Protein AF-A0A258E320-F1 (afdb_monomer)

Solvent-accessible surface area (backbone atoms only — not comparable to full-atom values): 3574 Å² total; per-residue (Å²): 132,87,80,80,73,81,66,61,64,51,57,50,51,22,52,50,22,46,49,48,22,53,51,22,50,55,52,20,52,51,26,48,78,70,68,35,57,70,60,17,50,52,27,46,51,54,18,51,53,20,48,50,54,26,48,52,55,67,57,69,77,74,82,81,129

pLDDT: mean 83.62, std 19.18, range [39.19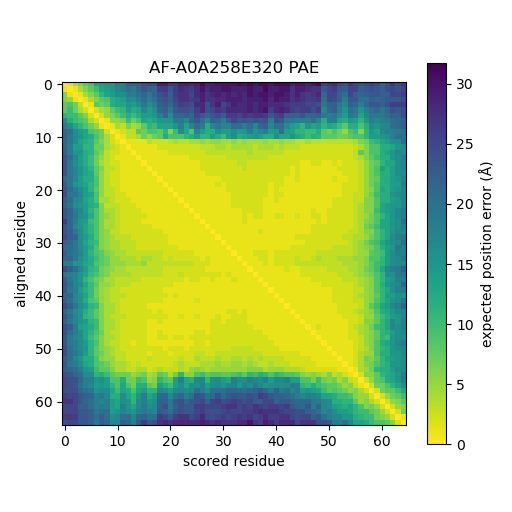, 98.69]

Mean predicted aligned error: 8.78 Å

Structure (mmCIF, N/CA/C/O backbone):
data_AF-A0A258E320-F1
#
_entry.id   AF-A0A258E320-F1
#
loop_
_atom_site.group_PDB
_atom_site.id
_atom_site.type_symbol
_atom_site.label_atom_id
_atom_site.label_alt_id
_atom_site.label_comp_id
_atom_site.label_asym_id
_atom_site.label_entity_id
_atom_site.label_seq_id
_atom_site.pdbx_PDB_ins_code
_atom_site.Cartn_x
_atom_site.Cartn_y
_atom_site.Cartn_z
_atom_site.occupancy
_atom_site.B_iso_or_equiv
_atom_site.auth_seq_id
_atom_site.auth_comp_id
_atom_site.auth_asym_id
_atom_site.auth_atom_id
_atom_site.pdbx_PDB_model_num
ATOM 1 N N . MET A 1 1 ? 30.384 9.055 -31.109 1.00 49.31 1 MET A N 1
ATOM 2 C CA . MET A 1 1 ? 29.832 9.173 -29.744 1.00 49.31 1 MET A CA 1
ATOM 3 C C . MET A 1 1 ? 28.809 8.063 -29.555 1.00 49.31 1 MET A C 1
ATOM 5 O O . MET A 1 1 ? 27.802 8.108 -30.252 1.00 49.31 1 MET A O 1
ATOM 9 N N . PRO A 1 2 ? 29.061 7.029 -28.736 1.00 48.16 2 PRO A N 1
ATOM 10 C CA . PRO A 1 2 ? 28.042 6.027 -28.451 1.00 48.16 2 PRO A CA 1
ATOM 11 C C . PRO A 1 2 ? 27.031 6.620 -27.460 1.00 48.16 2 PRO A C 1
ATOM 13 O O . PRO A 1 2 ? 27.399 7.025 -26.359 1.00 48.16 2 PRO A O 1
ATOM 16 N N . GLY A 1 3 ? 25.768 6.726 -27.877 1.00 53.38 3 GLY A N 1
ATOM 17 C CA . GLY A 1 3 ? 24.660 7.114 -27.007 1.00 53.38 3 GLY A CA 1
ATOM 18 C C . GLY A 1 3 ? 24.405 6.018 -25.976 1.00 53.38 3 GLY A C 1
ATOM 19 O O . GLY A 1 3 ? 23.950 4.933 -26.329 1.00 53.38 3 GLY A O 1
ATOM 20 N N . GLY A 1 4 ? 24.742 6.293 -24.716 1.00 52.72 4 GLY A N 1
ATOM 21 C CA . GLY A 1 4 ? 24.448 5.417 -23.585 1.00 52.72 4 GLY A CA 1
ATOM 22 C C . GLY A 1 4 ? 22.939 5.304 -23.371 1.00 52.72 4 GLY A C 1
ATOM 23 O O . GLY A 1 4 ? 22.250 6.301 -23.178 1.00 52.72 4 GLY A O 1
ATOM 24 N N . SER A 1 5 ? 22.444 4.074 -23.455 1.00 56.22 5 SER A N 1
ATOM 25 C CA . SER A 1 5 ? 21.042 3.672 -23.397 1.00 56.22 5 SER A CA 1
ATOM 26 C C . SER A 1 5 ? 20.252 4.253 -22.216 1.00 56.22 5 SER A C 1
ATOM 28 O O . SER A 1 5 ? 20.514 3.921 -21.063 1.00 56.22 5 SER A O 1
ATOM 30 N N . LEU A 1 6 ? 19.156 4.955 -22.519 1.00 57.84 6 LEU A N 1
ATOM 31 C CA . LEU A 1 6 ? 18.064 5.365 -21.609 1.00 57.84 6 LEU A CA 1
ATOM 32 C C . LEU A 1 6 ? 17.254 4.181 -21.019 1.00 57.84 6 LEU A C 1
ATOM 34 O O . LEU A 1 6 ? 16.117 4.342 -20.580 1.00 57.84 6 LEU A O 1
ATOM 38 N N . LYS A 1 7 ? 17.807 2.965 -21.055 1.00 57.28 7 LYS A N 1
ATOM 39 C CA . LYS A 1 7 ? 17.102 1.714 -20.745 1.00 57.28 7 LYS A CA 1
ATOM 40 C C . LYS A 1 7 ? 17.226 1.309 -19.270 1.00 57.28 7 LYS A C 1
ATOM 42 O O . LYS A 1 7 ? 16.397 0.549 -18.795 1.00 57.28 7 LYS A O 1
ATOM 47 N N . GLY A 1 8 ? 18.218 1.846 -18.549 1.00 58.62 8 GLY A N 1
ATOM 48 C CA . GLY A 1 8 ? 18.405 1.591 -17.113 1.00 58.62 8 GLY A CA 1
ATOM 49 C C . GLY A 1 8 ? 17.395 2.317 -16.216 1.00 58.62 8 GLY A C 1
ATOM 50 O O . GLY A 1 8 ? 16.864 1.714 -15.295 1.00 58.62 8 GLY A O 1
ATOM 51 N N . GLY A 1 9 ? 17.071 3.580 -16.524 1.00 62.41 9 GLY A N 1
ATOM 52 C CA . GLY A 1 9 ? 16.215 4.407 -15.658 1.00 62.41 9 GLY A CA 1
ATOM 53 C C . GLY A 1 9 ? 14.725 4.044 -15.672 1.00 62.41 9 GLY A C 1
ATOM 54 O O . GLY A 1 9 ? 14.035 4.300 -14.694 1.00 62.41 9 GLY A O 1
ATOM 55 N N . GLN A 1 10 ? 14.233 3.430 -16.754 1.00 68.06 10 GLN A N 1
ATOM 56 C CA . GLN A 1 10 ? 12.846 2.944 -16.846 1.00 68.06 10 GLN A CA 1
ATOM 57 C C . GLN A 1 10 ? 12.633 1.748 -15.903 1.00 68.06 10 GLN A C 1
ATOM 59 O O . GLN A 1 10 ? 11.829 1.824 -14.977 1.00 68.06 10 GLN A O 1
ATOM 64 N N . SER A 1 11 ? 13.498 0.731 -16.005 1.00 78.75 11 SER A N 1
ATOM 65 C CA . SER A 1 11 ? 13.457 -0.444 -15.122 1.00 78.75 11 SER A CA 1
ATO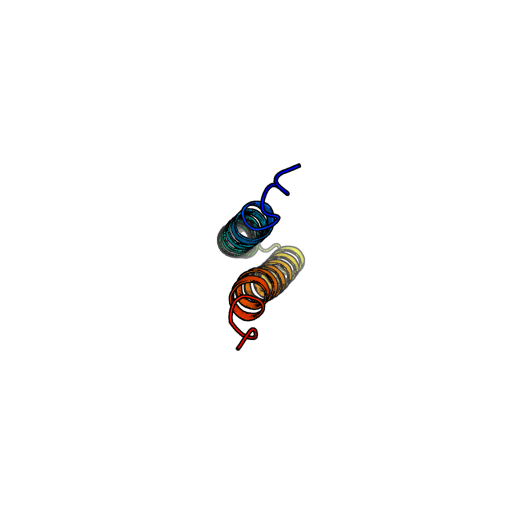M 66 C C . SER A 1 11 ? 13.588 -0.081 -13.636 1.00 78.75 11 SER A C 1
ATOM 68 O O . SER A 1 11 ? 12.888 -0.650 -12.804 1.00 78.75 11 SER A O 1
ATOM 70 N N . GLU A 1 12 ? 14.444 0.887 -13.293 1.00 87.44 12 GLU A N 1
ATOM 71 C CA . GLU A 1 12 ? 14.612 1.357 -11.911 1.00 87.44 12 GLU A CA 1
ATOM 72 C C . GLU A 1 12 ? 13.354 2.069 -11.384 1.00 87.44 12 GLU A C 1
ATOM 74 O O . GLU A 1 12 ? 12.940 1.849 -10.244 1.00 87.44 12 GLU A O 1
ATOM 79 N N . ALA A 1 13 ? 12.690 2.875 -12.221 1.00 88.75 13 ALA A N 1
ATOM 80 C CA . ALA A 1 13 ? 11.434 3.527 -11.861 1.00 88.75 13 ALA A CA 1
ATOM 81 C C . ALA A 1 13 ? 10.297 2.510 -11.654 1.00 88.75 13 ALA A C 1
ATOM 83 O O . ALA A 1 13 ? 9.517 2.648 -10.708 1.00 88.75 13 ALA A O 1
ATOM 84 N N . ALA A 1 14 ? 10.225 1.466 -12.485 1.00 90.00 14 ALA A N 1
ATOM 85 C CA . ALA A 1 14 ? 9.253 0.386 -12.331 1.00 90.00 14 ALA A CA 1
ATOM 86 C C . ALA A 1 14 ? 9.476 -0.423 -11.046 1.00 90.00 14 ALA A C 1
ATOM 88 O O . ALA A 1 14 ? 8.519 -0.706 -10.320 1.00 90.00 14 ALA A O 1
ATOM 89 N N . GLU A 1 15 ? 10.730 -0.760 -10.734 1.00 91.44 15 GLU A N 1
ATOM 90 C CA . GLU A 1 15 ? 11.101 -1.441 -9.490 1.00 91.44 15 GLU A CA 1
ATOM 91 C C . GLU A 1 15 ? 10.775 -0.587 -8.264 1.00 91.44 15 GLU A C 1
ATOM 93 O O . GLU A 1 15 ? 10.176 -1.076 -7.302 1.00 91.44 15 GLU A O 1
ATOM 98 N N . PHE A 1 16 ? 11.090 0.709 -8.316 1.00 94.50 16 PHE A N 1
ATOM 99 C CA . PHE A 1 16 ? 10.733 1.649 -7.261 1.00 94.50 16 PHE A CA 1
ATOM 100 C C . PHE A 1 16 ? 9.212 1.743 -7.076 1.00 94.50 16 PHE A C 1
ATOM 102 O O . PHE A 1 16 ? 8.718 1.673 -5.949 1.00 94.50 16 PHE A O 1
ATOM 109 N N . ALA A 1 17 ? 8.443 1.833 -8.163 1.00 95.31 17 ALA A N 1
ATOM 110 C CA . ALA A 1 17 ? 6.984 1.854 -8.105 1.00 95.31 17 ALA A CA 1
ATOM 111 C C . ALA A 1 17 ? 6.410 0.542 -7.528 1.00 95.31 17 ALA A C 1
ATOM 113 O O . ALA A 1 17 ? 5.507 0.575 -6.688 1.00 95.31 17 ALA A O 1
ATOM 114 N N . ALA A 1 18 ? 6.976 -0.615 -7.883 1.00 94.69 18 ALA A N 1
ATOM 115 C CA . ALA A 1 18 ? 6.599 -1.900 -7.292 1.00 94.69 18 ALA A CA 1
ATOM 116 C C . ALA A 1 18 ? 6.915 -1.961 -5.785 1.00 94.69 18 ALA A C 1
ATOM 118 O O . ALA A 1 18 ? 6.097 -2.443 -4.994 1.00 94.69 18 ALA A O 1
ATOM 119 N N . TYR A 1 19 ? 8.059 -1.415 -5.366 1.00 96.81 19 TYR A N 1
ATOM 120 C CA . TYR A 1 19 ? 8.419 -1.285 -3.955 1.00 96.81 19 TYR A CA 1
ATOM 121 C C . TYR A 1 19 ? 7.430 -0.393 -3.189 1.00 96.81 19 TYR A C 1
ATOM 123 O O . TYR A 1 19 ? 6.918 -0.796 -2.141 1.00 96.81 19 TYR A O 1
ATOM 131 N N . VAL A 1 20 ? 7.092 0.784 -3.727 1.00 97.62 20 VAL A N 1
ATOM 132 C CA . VAL A 1 20 ? 6.108 1.700 -3.123 1.00 97.62 20 VAL A CA 1
ATOM 133 C C . VAL A 1 20 ? 4.736 1.030 -3.004 1.00 97.62 20 VAL A C 1
ATOM 135 O O . VAL A 1 20 ? 4.077 1.151 -1.968 1.00 97.62 20 VAL A O 1
ATOM 138 N N . ALA A 1 21 ? 4.314 0.264 -4.013 1.00 98.00 21 ALA A N 1
ATOM 139 C CA . ALA A 1 21 ? 3.069 -0.499 -3.972 1.00 98.00 21 ALA A CA 1
ATOM 140 C C . ALA A 1 21 ? 3.033 -1.540 -2.838 1.00 98.00 21 ALA A C 1
ATOM 142 O O . ALA A 1 21 ? 1.995 -1.715 -2.193 1.00 98.00 21 ALA A O 1
ATOM 143 N N . ALA A 1 22 ? 4.148 -2.227 -2.580 1.00 97.94 22 ALA A N 1
ATOM 144 C CA . ALA A 1 22 ? 4.254 -3.182 -1.479 1.00 97.94 22 ALA A CA 1
ATOM 145 C C . ALA A 1 22 ? 4.271 -2.475 -0.113 1.00 97.94 22 ALA A C 1
ATOM 147 O O . ALA A 1 22 ? 3.526 -2.852 0.793 1.00 97.94 22 ALA A O 1
ATOM 148 N N . LEU A 1 23 ? 5.063 -1.407 0.021 1.00 98.50 23 LEU A N 1
ATOM 149 C CA . LEU A 1 23 ? 5.194 -0.646 1.265 1.00 98.50 23 LEU A CA 1
ATOM 150 C C . LEU A 1 23 ? 3.858 -0.035 1.709 1.00 98.50 23 LEU A C 1
ATOM 152 O O . LEU A 1 23 ? 3.456 -0.156 2.866 1.00 98.50 23 LEU A O 1
ATOM 156 N N . THR A 1 24 ? 3.146 0.599 0.781 1.00 98.44 24 THR A N 1
ATOM 157 C CA . THR A 1 24 ? 1.844 1.223 1.054 1.00 98.44 24 THR A CA 1
ATOM 158 C C . THR A 1 24 ? 0.780 0.207 1.475 1.00 98.44 24 THR A C 1
ATOM 160 O O . THR A 1 24 ? -0.045 0.521 2.333 1.00 98.44 24 THR A O 1
ATOM 163 N N . SER A 1 25 ? 0.833 -1.029 0.965 1.00 98.31 25 SER A N 1
ATOM 164 C CA . SER A 1 25 ? -0.028 -2.130 1.420 1.00 98.31 25 SER A CA 1
ATOM 165 C C . SER A 1 25 ? 0.207 -2.470 2.897 1.00 98.31 25 SER A C 1
ATOM 167 O O . SER A 1 25 ? -0.749 -2.538 3.673 1.00 98.31 25 SER A O 1
ATOM 169 N N . GLU A 1 26 ? 1.464 -2.629 3.321 1.00 98.44 26 GLU A N 1
ATOM 170 C CA . GLU A 1 26 ? 1.785 -2.931 4.724 1.00 98.44 26 GLU A CA 1
ATOM 171 C C . GLU A 1 26 ? 1.413 -1.774 5.661 1.00 98.44 26 GLU A C 1
ATOM 173 O O . GLU A 1 26 ? 0.778 -1.983 6.699 1.00 98.44 26 GLU A O 1
ATOM 178 N N . LEU A 1 27 ? 1.701 -0.533 5.261 1.00 98.56 27 LEU A N 1
ATOM 179 C CA . LEU A 1 27 ? 1.315 0.649 6.035 1.00 98.56 27 LEU A CA 1
ATOM 180 C C . LEU A 1 27 ? -0.207 0.806 6.131 1.00 98.56 27 LEU A C 1
ATOM 182 O O . LEU A 1 27 ? -0.717 1.216 7.171 1.00 98.56 27 LEU A O 1
ATOM 186 N N . SER A 1 28 ? -0.950 0.462 5.078 1.00 98.56 28 SER A N 1
ATOM 187 C CA . SER A 1 28 ? -2.413 0.526 5.081 1.00 98.56 28 SER A CA 1
ATOM 188 C C . SER A 1 28 ? -3.019 -0.481 6.071 1.00 98.56 28 SER A C 1
ATOM 190 O O . SER A 1 28 ? -3.987 -0.162 6.768 1.00 98.56 28 SER A O 1
ATOM 192 N N . LYS A 1 29 ? -2.425 -1.677 6.214 1.00 98.25 29 LYS A N 1
ATOM 193 C CA . LYS A 1 29 ? -2.810 -2.656 7.250 1.00 98.25 29 LYS A CA 1
ATOM 194 C C . LYS A 1 29 ? -2.543 -2.118 8.658 1.00 98.25 29 LYS A C 1
ATOM 196 O O . LYS A 1 29 ? -3.425 -2.199 9.512 1.00 98.25 29 LYS A O 1
ATOM 201 N N . LEU A 1 30 ? -1.373 -1.514 8.880 1.00 98.50 30 LEU A N 1
ATOM 202 C CA . LEU A 1 30 ? -1.015 -0.906 10.165 1.00 98.50 30 LEU A CA 1
ATOM 203 C C . LEU A 1 30 ? -1.936 0.279 10.508 1.00 98.50 30 LEU A C 1
ATOM 205 O O . LEU A 1 30 ? -2.455 0.389 11.615 1.00 98.50 30 LEU A O 1
ATOM 209 N N . ALA A 1 31 ? -2.237 1.146 9.543 1.00 98.56 31 ALA A N 1
ATOM 210 C CA . ALA A 1 31 ? -3.169 2.251 9.746 1.00 98.56 31 ALA A CA 1
ATOM 211 C C . ALA A 1 31 ? -4.568 1.748 10.156 1.00 98.56 31 ALA A C 1
ATOM 213 O O . ALA A 1 31 ? -5.182 2.312 11.065 1.00 98.56 31 ALA A O 1
ATOM 214 N N . ARG A 1 32 ? -5.049 0.641 9.566 1.00 98.06 32 ARG A N 1
ATOM 215 C CA . ARG A 1 32 ? -6.307 -0.005 9.983 1.00 98.06 32 ARG A CA 1
ATOM 216 C C . ARG A 1 32 ? -6.244 -0.542 11.411 1.00 98.06 32 ARG A C 1
ATOM 218 O O . ARG A 1 32 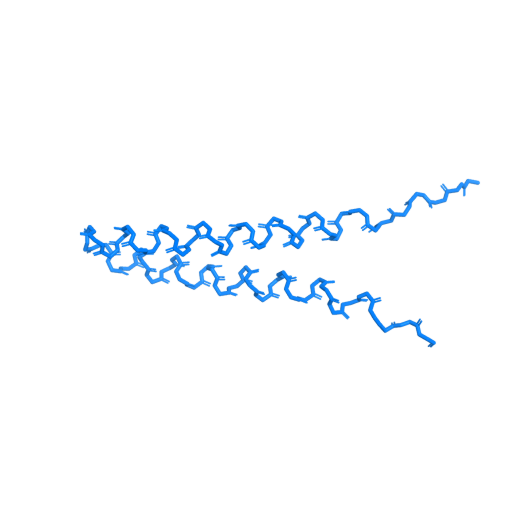? -7.196 -0.323 12.159 1.00 98.06 32 ARG A O 1
ATOM 225 N N . SER A 1 33 ? -5.145 -1.187 11.817 1.00 98.25 33 SER A N 1
ATOM 226 C CA . SER A 1 33 ? -5.006 -1.701 13.190 1.00 98.25 33 SER A CA 1
ATOM 227 C C . SER A 1 33 ? -4.999 -0.585 14.239 1.00 98.25 33 SER A C 1
ATOM 229 O O . SER A 1 33 ? -5.478 -0.789 15.352 1.00 98.25 33 SER A O 1
ATOM 231 N N . HIS A 1 34 ? -4.543 0.614 13.869 1.00 98.25 34 HIS A N 1
ATOM 232 C CA . HIS A 1 34 ? -4.564 1.811 14.716 1.00 98.25 34 HIS A CA 1
ATOM 233 C C . HIS A 1 34 ? -5.814 2.696 14.541 1.00 98.25 34 HIS A C 1
ATOM 235 O O . HIS A 1 34 ? -5.857 3.800 15.078 1.00 98.25 34 HIS A O 1
ATOM 241 N N . ARG A 1 35 ? -6.851 2.230 13.823 1.00 98.12 35 ARG A N 1
ATOM 242 C CA . ARG A 1 35 ? -8.099 2.979 13.544 1.00 98.12 35 ARG A CA 1
ATOM 243 C C . ARG A 1 35 ? -7.890 4.313 12.807 1.00 98.12 35 ARG A C 1
ATOM 245 O O . ARG A 1 35 ? -8.746 5.192 12.859 1.00 98.12 35 ARG A O 1
ATOM 252 N N . LEU A 1 36 ? -6.796 4.446 12.062 1.00 98.56 36 LEU A N 1
ATOM 253 C CA . LEU A 1 36 ? -6.499 5.600 11.212 1.00 98.56 36 LEU A CA 1
ATOM 254 C C . LEU A 1 36 ? -7.112 5.394 9.818 1.00 98.56 36 LEU A C 1
ATOM 256 O O . LEU A 1 36 ? -6.403 5.213 8.829 1.00 98.56 36 LEU A O 1
ATOM 260 N N . SER A 1 37 ? -8.444 5.373 9.737 1.00 97.31 37 SER A N 1
ATOM 261 C CA . SER A 1 37 ? -9.190 4.986 8.527 1.00 97.31 37 SER A CA 1
ATOM 262 C C . SER A 1 37 ? -8.871 5.849 7.301 1.00 97.31 37 SER A C 1
ATOM 264 O O . SER A 1 37 ? -8.613 5.306 6.229 1.00 97.31 37 SER A O 1
ATOM 266 N N . THR A 1 38 ? -8.819 7.175 7.457 1.00 98.31 38 THR A N 1
ATOM 267 C CA . THR A 1 38 ? -8.473 8.098 6.361 1.00 98.31 38 THR A CA 1
ATOM 268 C C . THR A 1 38 ? -7.057 7.854 5.842 1.00 98.31 38 THR A C 1
ATOM 270 O O . THR A 1 38 ? -6.841 7.811 4.635 1.00 98.31 38 THR A O 1
ATOM 273 N N . LEU A 1 39 ? -6.090 7.6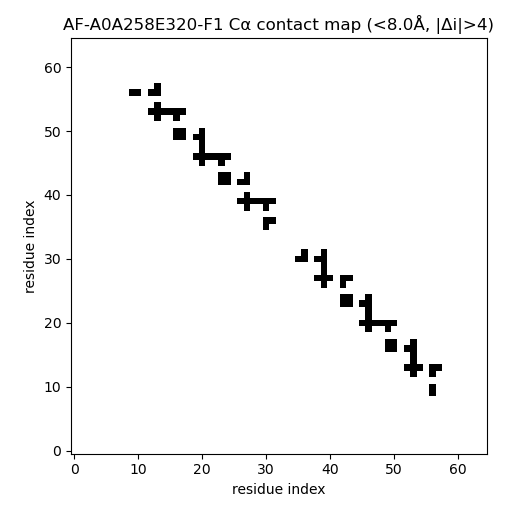36 6.739 1.00 98.50 39 LEU A N 1
ATOM 274 C CA . LEU A 1 39 ? -4.713 7.333 6.348 1.00 98.50 39 LEU A CA 1
ATOM 275 C C . LEU A 1 39 ? -4.625 5.985 5.622 1.00 98.50 39 LEU A C 1
ATOM 277 O O . LEU A 1 39 ? -3.963 5.887 4.593 1.00 98.50 39 LEU A O 1
A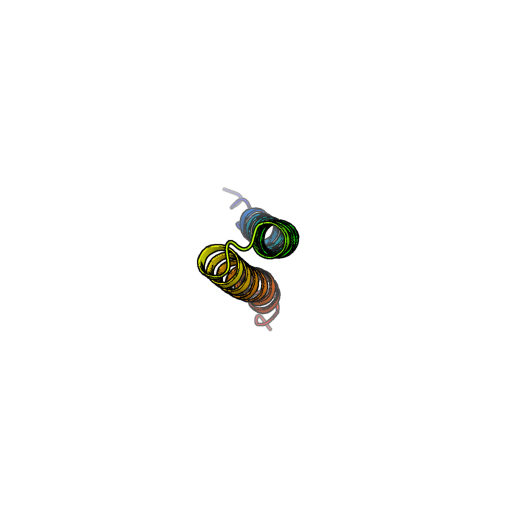TOM 281 N N . ALA A 1 40 ? -5.323 4.960 6.119 1.00 98.62 40 ALA A N 1
ATOM 282 C CA . ALA A 1 40 ? -5.357 3.651 5.476 1.00 98.62 40 ALA A CA 1
ATOM 283 C C . ALA A 1 40 ? -5.897 3.732 4.041 1.00 98.62 40 ALA A C 1
ATOM 285 O O . ALA A 1 40 ? -5.330 3.110 3.142 1.00 98.62 40 ALA A O 1
ATOM 286 N N . TYR A 1 41 ? -6.948 4.529 3.836 1.00 98.31 41 TYR A N 1
ATOM 287 C CA . TYR A 1 41 ? -7.524 4.787 2.520 1.00 98.31 41 TYR A CA 1
ATOM 288 C C . TYR A 1 41 ? -6.531 5.486 1.580 1.00 98.31 41 TYR A C 1
ATOM 290 O O . TYR A 1 41 ? -6.322 5.030 0.460 1.00 98.31 41 TYR A O 1
ATOM 298 N N . LEU A 1 42 ? -5.864 6.550 2.043 1.00 98.69 42 LEU A N 1
ATOM 299 C CA . LEU A 1 42 ? -4.865 7.264 1.238 1.00 98.69 42 LEU A CA 1
ATOM 300 C C . LEU A 1 42 ? -3.692 6.361 0.836 1.00 98.69 42 LEU A C 1
ATOM 302 O O . LEU A 1 42 ? -3.239 6.412 -0.304 1.00 98.69 42 LEU A O 1
ATOM 306 N N . LEU A 1 43 ? -3.227 5.508 1.750 1.00 98.62 43 LEU A N 1
ATOM 307 C CA . LEU A 1 43 ? -2.164 4.542 1.473 1.00 98.62 43 LEU A CA 1
ATOM 308 C C . LEU A 1 43 ? -2.601 3.492 0.448 1.00 98.62 43 LEU A C 1
ATOM 310 O O . LEU A 1 43 ? -1.827 3.130 -0.43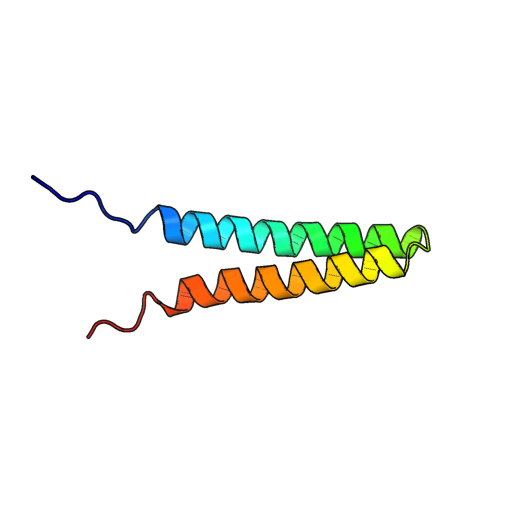0 1.00 98.62 43 LEU A O 1
ATOM 314 N N . GLU A 1 44 ? -3.844 3.025 0.519 1.00 98.44 44 GLU A N 1
ATOM 315 C CA . GLU A 1 44 ? -4.372 2.076 -0.461 1.00 98.44 44 GLU A CA 1
ATOM 316 C C . GLU A 1 44 ? -4.478 2.695 -1.857 1.00 98.44 44 GLU A C 1
ATOM 318 O O . GLU A 1 44 ? -4.073 2.064 -2.836 1.00 98.44 44 GLU A O 1
ATOM 323 N N . MET A 1 45 ? -4.923 3.953 -1.935 1.00 98.25 45 MET A N 1
ATOM 324 C CA . MET A 1 45 ? -4.934 4.715 -3.181 1.00 98.25 45 MET A CA 1
ATOM 325 C C . MET A 1 45 ? -3.526 4.918 -3.743 1.00 98.25 45 MET A C 1
ATOM 327 O O . MET A 1 45 ? -3.287 4.603 -4.905 1.00 98.25 45 MET A O 1
ATOM 331 N N . ALA A 1 46 ? -2.570 5.352 -2.919 1.00 97.81 46 ALA A N 1
ATOM 332 C CA . ALA A 1 46 ? -1.178 5.508 -3.339 1.00 97.81 46 ALA A CA 1
ATOM 333 C C . ALA A 1 46 ? -0.573 4.185 -3.845 1.00 97.81 46 ALA A C 1
ATOM 335 O O . ALA A 1 46 ? 0.166 4.166 -4.828 1.00 97.81 46 ALA A O 1
ATOM 336 N N . GLY A 1 47 ? -0.921 3.061 -3.213 1.00 97.88 47 GLY A N 1
ATOM 337 C CA . GLY A 1 47 ? -0.493 1.739 -3.659 1.00 97.88 47 GLY A CA 1
ATOM 338 C C . GLY A 1 47 ? -1.106 1.307 -4.991 1.00 97.88 47 GLY A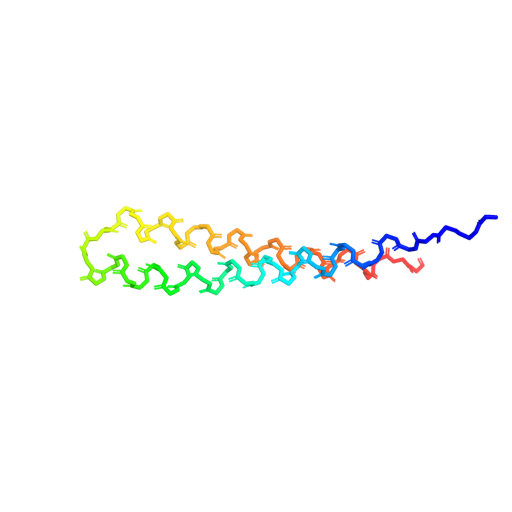 C 1
ATOM 339 O O . GLY A 1 47 ? -0.442 0.615 -5.762 1.00 97.88 47 GLY A O 1
ATOM 340 N N . LEU A 1 48 ? -2.353 1.696 -5.282 1.00 97.56 48 LEU A N 1
ATOM 341 C CA . LEU A 1 48 ? -2.977 1.459 -6.589 1.00 97.56 48 LEU A CA 1
ATOM 342 C C . LEU A 1 48 ? -2.255 2.237 -7.692 1.00 97.56 48 LEU A C 1
ATOM 344 O O . LEU A 1 48 ? -1.876 1.626 -8.688 1.00 97.56 48 LEU A O 1
ATOM 348 N N . GLU A 1 49 ? -1.985 3.524 -7.476 1.00 96.12 49 GLU A N 1
ATOM 349 C CA . GLU A 1 49 ? -1.254 4.363 -8.437 1.00 96.12 49 GLU A CA 1
ATOM 350 C C . GLU A 1 49 ? 0.150 3.813 -8.722 1.00 96.12 49 GLU A C 1
ATOM 352 O O . GLU A 1 49 ? 0.559 3.681 -9.873 1.00 96.12 49 GLU A O 1
ATOM 357 N N . ALA A 1 50 ? 0.872 3.378 -7.685 1.00 95.75 50 ALA A N 1
ATOM 358 C CA . ALA A 1 50 ? 2.198 2.784 -7.842 1.00 95.75 50 ALA A CA 1
ATOM 359 C C . ALA A 1 50 ? 2.172 1.446 -8.620 1.00 95.75 50 ALA A C 1
ATOM 361 O O . ALA A 1 50 ? 3.075 1.141 -9.406 1.00 95.75 50 ALA A O 1
ATOM 362 N N . ARG A 1 51 ? 1.107 0.643 -8.469 1.00 95.06 51 ARG A N 1
ATOM 363 C CA . ARG A 1 51 ? 0.899 -0.565 -9.293 1.00 95.06 51 ARG A CA 1
ATOM 364 C C . ARG A 1 51 ? 0.588 -0.232 -10.748 1.00 95.06 51 ARG A C 1
ATOM 366 O O . ARG A 1 51 ? 1.013 -0.977 -11.627 1.00 95.06 51 ARG A O 1
ATOM 373 N N . CYS A 1 52 ? -0.153 0.841 -11.008 1.00 92.62 52 CYS A N 1
ATO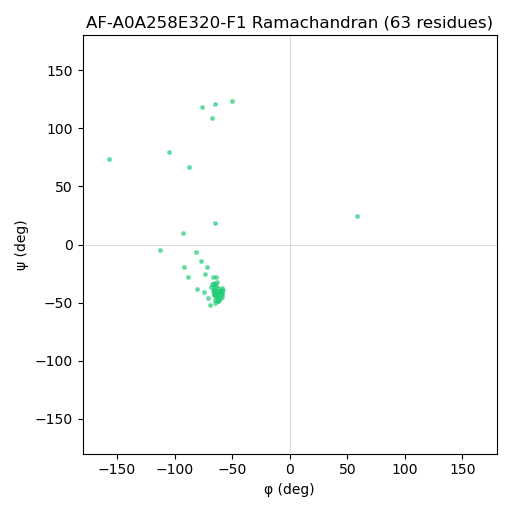M 374 C CA . CYS A 1 52 ? -0.392 1.311 -12.370 1.00 92.62 52 CYS A CA 1
ATOM 375 C C . CYS A 1 52 ? 0.923 1.782 -13.006 1.00 92.62 52 CYS A C 1
ATOM 377 O O . CYS A 1 52 ? 1.305 1.256 -14.048 1.00 92.62 52 CYS A O 1
ATOM 379 N N . ALA A 1 53 ? 1.682 2.635 -12.313 1.00 89.56 53 ALA A N 1
ATOM 380 C CA . ALA A 1 53 ? 2.960 3.159 -12.793 1.00 89.56 53 ALA A CA 1
ATOM 381 C C . ALA A 1 53 ? 3.997 2.057 -13.093 1.00 89.56 53 ALA A C 1
ATOM 383 O O . ALA A 1 53 ? 4.655 2.086 -14.129 1.00 89.56 53 ALA A O 1
ATOM 384 N N . SER A 1 54 ? 4.108 1.036 -12.232 1.00 90.00 54 SER A N 1
ATOM 385 C CA . SER A 1 54 ? 5.018 -0.102 -12.474 1.00 90.00 54 SER A CA 1
ATOM 386 C C . SER A 1 54 ? 4.611 -0.972 -13.669 1.00 90.00 54 SER A C 1
ATOM 388 O O . SER A 1 54 ? 5.468 -1.582 -14.303 1.00 90.00 54 SER A O 1
ATOM 390 N N . ARG A 1 55 ? 3.315 -1.042 -14.000 1.00 85.44 55 ARG A N 1
ATOM 391 C CA . ARG A 1 55 ? 2.812 -1.788 -15.166 1.00 85.44 55 ARG A CA 1
ATOM 392 C C . ARG A 1 55 ? 2.974 -1.011 -16.465 1.00 85.44 55 ARG A C 1
ATOM 394 O O . ARG A 1 55 ? 3.284 -1.615 -17.490 1.00 85.44 55 ARG A O 1
ATOM 401 N N . GLU A 1 56 ? 2.770 0.299 -16.430 1.00 78.19 56 GLU A N 1
ATOM 402 C CA . GLU A 1 56 ? 2.889 1.167 -17.605 1.00 78.19 56 GLU A CA 1
ATOM 403 C C . GLU A 1 56 ? 4.313 1.164 -18.173 1.00 78.19 56 GLU A C 1
ATOM 405 O O . GLU A 1 56 ? 4.478 1.076 -19.389 1.00 78.19 56 GLU A O 1
ATOM 410 N N . ASP A 1 57 ? 5.333 1.121 -17.312 1.00 66.56 57 ASP A N 1
ATOM 411 C CA . ASP A 1 57 ? 6.734 1.032 -17.747 1.00 66.56 57 ASP A CA 1
ATOM 412 C C . ASP A 1 57 ? 7.061 -0.299 -18.457 1.00 66.56 57 ASP A C 1
ATOM 414 O O . ASP A 1 57 ? 7.805 -0.339 -19.436 1.00 66.56 57 ASP A O 1
ATOM 418 N N . THR A 1 58 ? 6.419 -1.405 -18.059 1.00 59.66 58 THR A N 1
ATOM 419 C CA . THR A 1 58 ? 6.578 -2.691 -18.768 1.00 59.66 58 THR A CA 1
ATOM 420 C C . THR A 1 58 ? 5.886 -2.729 -20.138 1.00 59.66 58 THR A C 1
ATOM 422 O O . THR A 1 58 ? 6.240 -3.559 -20.977 1.00 59.66 58 THR A O 1
ATOM 425 N N . GLY A 1 59 ? 4.917 -1.838 -20.391 1.00 56.69 59 GLY A N 1
ATOM 426 C CA . GLY A 1 59 ? 4.117 -1.800 -21.621 1.00 56.69 59 GLY A CA 1
ATOM 427 C C . GLY A 1 59 ? 4.721 -0.970 -22.759 1.00 56.69 59 GLY A C 1
ATOM 428 O O . GLY A 1 59 ? 4.500 -1.278 -23.931 1.00 56.69 59 GLY A O 1
ATOM 429 N N . THR A 1 60 ? 5.528 0.047 -22.453 1.00 55.19 60 THR A N 1
ATOM 430 C CA . THR A 1 60 ? 6.160 0.931 -23.455 1.00 55.19 60 THR A CA 1
ATOM 431 C C . THR A 1 60 ? 7.369 0.295 -24.154 1.00 55.19 60 THR A C 1
ATOM 433 O O . THR A 1 60 ? 7.786 0.760 -25.214 1.00 55.19 60 THR A O 1
ATOM 436 N N . ALA A 1 61 ? 7.903 -0.814 -23.631 1.00 53.97 61 ALA A N 1
ATOM 437 C CA . ALA A 1 61 ? 9.051 -1.517 -24.207 1.00 53.97 61 ALA A CA 1
ATOM 438 C C . ALA A 1 61 ? 8.716 -2.471 -25.380 1.00 53.97 61 ALA A C 1
ATOM 440 O O . ALA A 1 61 ? 9.644 -3.010 -25.989 1.00 53.97 61 ALA A O 1
ATOM 441 N N . GLN A 1 62 ? 7.434 -2.702 -25.716 1.00 51.47 62 GLN A N 1
ATOM 442 C CA . GLN A 1 62 ? 7.024 -3.772 -26.649 1.00 51.47 62 GLN A CA 1
ATOM 443 C C . GLN A 1 62 ? 6.437 -3.305 -28.001 1.00 51.47 62 GLN A C 1
ATOM 445 O O . GLN A 1 62 ? 6.225 -4.133 -28.888 1.00 51.47 62 GLN A O 1
ATOM 450 N N . THR A 1 63 ? 6.242 -2.002 -28.228 1.00 49.59 63 THR A N 1
ATOM 451 C CA . THR A 1 63 ? 5.775 -1.450 -29.518 1.00 49.59 63 THR A CA 1
ATOM 452 C C . THR A 1 63 ? 6.912 -0.782 -30.289 1.00 49.59 63 THR A C 1
ATOM 454 O O . THR A 1 63 ? 7.059 0.436 -30.297 1.00 49.59 63 THR A O 1
ATOM 457 N N . GLY A 1 64 ? 7.726 -1.603 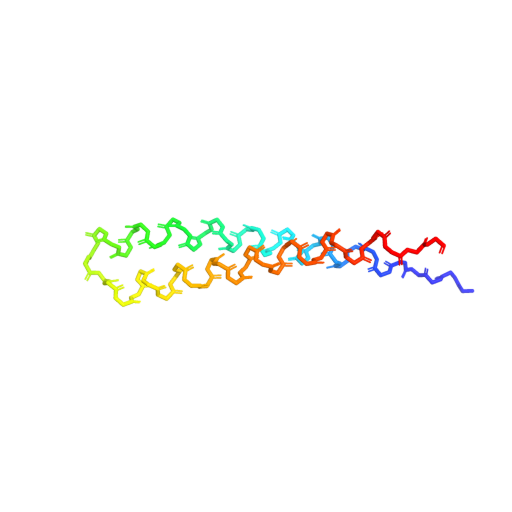-30.945 1.00 49.28 64 GLY A N 1
ATOM 458 C CA . GLY A 1 64 ? 8.744 -1.174 -31.901 1.00 49.28 64 GLY A CA 1
ATOM 459 C C . GLY A 1 64 ? 9.077 -2.329 -32.837 1.00 49.28 64 GLY A C 1
ATOM 460 O O . GLY A 1 64 ? 10.099 -2.988 -32.661 1.00 49.28 64 GLY A O 1
ATOM 461 N N . LYS A 1 65 ? 8.162 -2.627 -33.762 1.00 39.19 65 LYS A N 1
ATOM 462 C CA . LYS A 1 65 ? 8.368 -3.537 -34.893 1.00 39.19 65 LYS A CA 1
ATOM 463 C C . LYS A 1 65 ? 8.237 -2.749 -36.184 1.00 39.19 65 LYS A C 1
ATOM 465 O O . LYS A 1 65 ? 7.325 -1.895 -36.226 1.00 39.19 65 LYS A O 1
#

Sequence (65 aa):
MPGGSLKGGQSEAAEFAAYVAALTSELSKLARSHRLSTLAYLLEMAGLEARCASREDTGTAQTGK

Radius of gyration: 16.09 Å; Cα contacts (8 Å, |Δi|>4): 50; chains: 1; bounding box: 39×13×50 Å

Nearest PDB structures (foldseek):
  4di0-assembly1_B  TM=9.434E-01  e=4.218E+00  Burkholderia pseudomallei 1710b
  6s37-assembly1_B  TM=9.875E-01  e=5.749E+00  Pseudomonas putida KT2440
  2hr5-assembly1_A  TM=8.304E-01  e=3.965E+00  Pyrococcus furiosus
  6tz5-assembly1_AA  TM=9.726E-01  e=8.337E+00  Homo sapiens

Secondary structure (DSSP, 8-state):
-----TTHHHHHHHHHHHHHHHHHHHHHHHHHHTT-HHHHHHHHHHHHHHHHHHHHHHHTTS---

Foldseek 3Di:
DDDDDPPVVLLVLLVVLQVLLVVLQVVLVVCVVVVVPVSSVVSNVSSVVSNVSSVVSVVVVPPDD